Protein AF-A0AAI9MGI1-F1 (afdb_monomer)

Sequence (83 aa):
EQREYYEGVISDGSKRIAELEAREVQLPTRYDLRYGYPINADERHVMIPKENGSWLYLIDLEHALRVAGIRIKGEEHGNKTRG

Structure (mmCIF, N/CA/C/O backbone):
data_AF-A0AAI9MGI1-F1
#
_entry.id   AF-A0AAI9MGI1-F1
#
loop_
_atom_site.group_PDB
_atom_site.id
_atom_site.type_symbol
_atom_site.label_atom_id
_atom_site.label_alt_id
_atom_site.label_comp_id
_atom_site.label_asym_id
_atom_site.label_entity_id
_atom_site.label_seq_id
_atom_site.pdbx_PDB_ins_code
_atom_site.Cartn_x
_atom_site.Cartn_y
_atom_site.Cartn_z
_atom_site.occupancy
_atom_site.B_iso_or_equiv
_atom_site.auth_seq_id
_atom_site.auth_comp_id
_atom_site.auth_asym_id
_atom_site.auth_atom_id
_atom_site.pdbx_PDB_model_num
ATOM 1 N N . GLU A 1 1 ? -26.180 6.752 29.701 1.00 78.38 1 GLU A N 1
ATOM 2 C CA . GLU A 1 1 ? -26.037 5.411 29.091 1.00 78.38 1 GLU A CA 1
ATOM 3 C C . GLU A 1 1 ? -26.149 5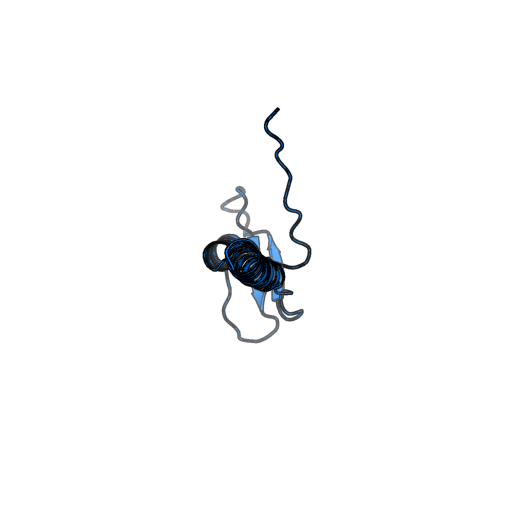.367 27.569 1.00 78.38 1 GLU A C 1
ATOM 5 O O . GLU A 1 1 ? -25.127 5.217 26.917 1.00 78.38 1 GLU A O 1
ATOM 10 N N . GLN A 1 2 ? -27.330 5.520 26.957 1.00 84.50 2 GLN A N 1
ATOM 11 C CA . GLN A 1 2 ? -27.477 5.267 25.510 1.00 84.50 2 GLN A CA 1
ATOM 12 C C . GLN A 1 2 ? -26.687 6.252 24.628 1.00 84.50 2 GLN A C 1
ATOM 14 O O . GLN A 1 2 ? -26.100 5.863 23.623 1.00 84.50 2 GLN A O 1
ATOM 19 N N . ARG A 1 3 ? -26.613 7.522 25.043 1.00 88.31 3 ARG A N 1
ATOM 20 C CA . ARG A 1 3 ? -25.794 8.548 24.383 1.00 88.31 3 ARG A CA 1
ATOM 21 C C . ARG A 1 3 ? -24.299 8.227 24.446 1.00 88.31 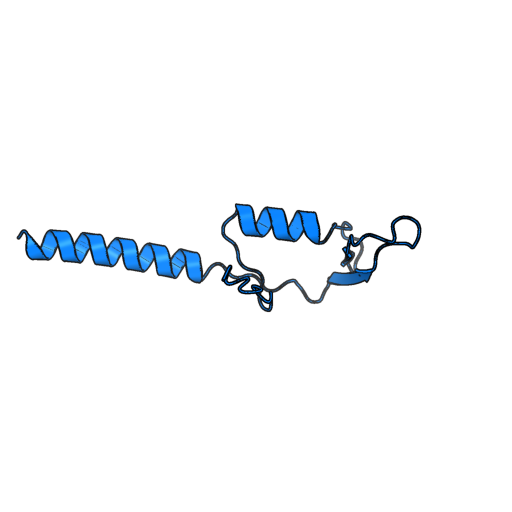3 ARG A C 1
ATOM 23 O O . ARG A 1 3 ? -23.617 8.325 23.437 1.00 88.31 3 ARG A O 1
ATOM 30 N N . GLU A 1 4 ? -23.815 7.816 25.613 1.00 87.12 4 GLU A N 1
ATOM 31 C CA . GLU A 1 4 ? -22.398 7.510 25.835 1.00 87.12 4 GLU A CA 1
ATOM 32 C C . GLU A 1 4 ? -21.951 6.291 25.021 1.00 87.12 4 GLU A C 1
ATOM 34 O O . GLU A 1 4 ? -20.848 6.286 24.483 1.00 87.12 4 GLU A O 1
ATOM 39 N N . TYR A 1 5 ? -22.831 5.296 24.851 1.00 90.94 5 TYR A N 1
ATOM 40 C CA . TYR A 1 5 ? -22.586 4.154 23.968 1.00 90.94 5 TYR A CA 1
ATOM 41 C C . TYR A 1 5 ? -22.375 4.586 22.510 1.00 90.94 5 TYR A C 1
ATOM 43 O O . TYR A 1 5 ? -21.386 4.201 21.887 1.00 90.94 5 TYR A O 1
ATOM 51 N N . TYR A 1 6 ? -23.268 5.421 21.970 1.00 90.75 6 TYR A N 1
ATOM 52 C CA . TYR A 1 6 ? -23.123 5.910 20.599 1.00 90.75 6 TYR A CA 1
ATOM 53 C C . TYR A 1 6 ? -21.906 6.825 20.433 1.00 90.75 6 TYR A C 1
ATOM 55 O O . TYR A 1 6 ? -21.198 6.694 19.437 1.00 90.75 6 TYR A O 1
ATOM 63 N N . GLU A 1 7 ? -21.611 7.699 21.401 1.00 92.50 7 GLU A N 1
ATOM 64 C CA . GLU A 1 7 ? -20.394 8.524 21.358 1.00 92.50 7 GLU A CA 1
ATOM 65 C C . GLU A 1 7 ? -19.122 7.665 21.384 1.00 92.50 7 GLU A C 1
ATOM 67 O O . GLU A 1 7 ? -18.199 7.927 20.613 1.00 92.50 7 GLU A O 1
ATOM 72 N N . GLY A 1 8 ? -19.093 6.591 22.180 1.00 89.69 8 GLY A N 1
ATOM 73 C CA . GLY A 1 8 ? -17.984 5.635 22.192 1.00 89.69 8 GLY A CA 1
ATOM 74 C C . GLY A 1 8 ? -17.775 4.941 20.842 1.00 89.69 8 GLY A C 1
ATOM 75 O O . GLY A 1 8 ? -16.653 4.896 20.340 1.00 89.69 8 GLY A O 1
ATOM 76 N N . VAL A 1 9 ? -18.855 4.460 20.215 1.00 93.19 9 VAL A N 1
ATOM 77 C CA . VAL A 1 9 ? -18.803 3.799 18.897 1.00 93.19 9 VAL A CA 1
ATOM 78 C C . VAL A 1 9 ? -18.362 4.765 17.792 1.00 93.19 9 VAL A C 1
ATOM 80 O O . VAL A 1 9 ? -17.537 4.411 16.950 1.00 93.19 9 VAL A O 1
ATOM 83 N N . ILE A 1 10 ? -18.876 5.998 17.796 1.00 92.12 10 ILE A N 1
ATOM 84 C CA . ILE A 1 10 ? -18.508 7.024 16.809 1.00 92.12 10 ILE A CA 1
ATOM 85 C C . ILE A 1 10 ? -17.044 7.440 16.986 1.00 92.12 10 ILE A C 1
ATOM 87 O O . ILE A 1 10 ? -16.334 7.628 15.996 1.00 92.12 10 ILE A O 1
ATOM 91 N N . SER A 1 11 ? -16.576 7.560 18.230 1.00 91.56 11 SER A N 1
ATOM 92 C CA . SER A 1 11 ? -15.188 7.909 18.533 1.00 91.56 11 SER A CA 1
ATOM 93 C C . SER A 1 11 ? -14.211 6.838 18.040 1.00 91.56 11 SER A C 1
ATOM 95 O O . SER A 1 11 ? -13.240 7.172 17.358 1.00 91.56 11 SER A O 1
ATOM 97 N N . ASP A 1 12 ? -14.496 5.559 18.297 1.00 92.50 12 ASP A N 1
ATOM 98 C CA . ASP A 1 12 ? -13.664 4.443 17.831 1.00 92.50 12 ASP A CA 1
ATOM 99 C C . ASP A 1 12 ? -13.627 4.357 16.295 1.00 92.50 12 ASP A C 1
ATOM 101 O O . ASP A 1 12 ? -12.553 4.271 15.693 1.00 92.50 12 ASP A O 1
ATOM 105 N N . GLY A 1 13 ? -14.786 4.506 15.644 1.00 89.56 13 GLY A N 1
ATOM 106 C CA . GLY A 1 13 ? -14.875 4.555 14.184 1.00 89.56 13 GLY A CA 1
ATOM 107 C C . GLY A 1 13 ? -14.094 5.727 13.581 1.00 89.56 13 GLY A C 1
ATOM 108 O O . GLY A 1 13 ? -13.353 5.548 12.615 1.00 89.56 13 GLY A O 1
ATOM 109 N N . SER A 1 14 ? -14.190 6.913 14.186 1.00 88.94 14 SER A N 1
ATOM 110 C CA . SER A 1 14 ? -13.452 8.106 13.743 1.00 88.94 14 SER A CA 1
ATOM 111 C C . SER A 1 14 ? -11.940 7.923 13.883 1.00 88.94 14 SER A C 1
ATOM 113 O O . SER A 1 14 ? -11.185 8.293 12.985 1.00 88.94 14 SER A O 1
ATOM 115 N N . LYS A 1 15 ? -11.488 7.291 14.972 1.00 90.81 15 LYS A N 1
ATOM 116 C CA . LYS A 1 15 ? -10.078 6.945 15.178 1.00 90.81 15 LYS A CA 1
ATOM 117 C C . LYS A 1 15 ? -9.581 5.971 14.107 1.00 90.81 15 LYS A C 1
ATOM 119 O O . LYS A 1 15 ? -8.539 6.217 13.505 1.00 90.81 15 LYS A O 1
ATOM 124 N N . ARG A 1 16 ? -10.352 4.919 13.813 1.00 87.62 16 ARG A N 1
ATOM 125 C CA . ARG A 1 16 ? -10.024 3.929 12.776 1.00 87.62 16 ARG A CA 1
ATOM 126 C C . ARG A 1 16 ? -9.905 4.565 11.389 1.00 87.62 16 ARG A C 1
ATOM 128 O O . ARG A 1 16 ? -9.009 4.199 10.632 1.00 87.62 16 ARG A O 1
ATOM 135 N N . ILE A 1 17 ? -10.793 5.505 11.056 1.00 86.12 17 ILE A N 1
ATOM 136 C CA . ILE A 1 17 ? -10.741 6.260 9.795 1.00 86.12 17 ILE A CA 1
ATOM 137 C C . ILE A 1 17 ? -9.465 7.100 9.743 1.00 86.12 17 ILE A C 1
ATOM 139 O O . ILE A 1 17 ? -8.720 6.981 8.776 1.00 86.12 17 ILE A O 1
ATOM 143 N N . ALA A 1 18 ? -9.153 7.851 10.802 1.00 83.38 18 ALA A N 1
ATOM 144 C CA . ALA A 1 18 ? -7.932 8.652 10.864 1.00 83.38 18 ALA A CA 1
ATOM 145 C C . ALA A 1 18 ? -6.658 7.795 10.727 1.00 83.38 18 ALA A C 1
ATOM 147 O O . ALA A 1 18 ? -5.723 8.180 10.028 1.00 83.38 18 ALA A O 1
ATOM 148 N N . GLU A 1 19 ? -6.621 6.606 11.339 1.00 85.19 19 GLU A N 1
ATOM 149 C CA . GLU A 1 19 ? -5.509 5.657 11.186 1.00 85.19 19 GLU A CA 1
ATOM 150 C C . GLU A 1 19 ? -5.369 5.137 9.747 1.00 85.19 19 GLU A C 1
ATOM 152 O O . GLU A 1 19 ? -4.251 4.948 9.271 1.00 85.19 19 GLU A O 1
ATOM 157 N N . LEU A 1 20 ? -6.482 4.904 9.046 1.00 83.50 20 LEU A N 1
ATOM 158 C CA . LEU A 1 20 ? -6.473 4.484 7.644 1.00 83.50 20 LEU A CA 1
ATOM 159 C C . LEU A 1 20 ? -6.083 5.631 6.704 1.00 83.50 20 LEU A C 1
ATOM 161 O O . LEU A 1 20 ? -5.301 5.416 5.783 1.00 83.50 20 LEU A O 1
ATOM 165 N N . GLU A 1 21 ? -6.566 6.847 6.948 1.00 77.88 21 GLU A N 1
ATOM 166 C CA . GLU A 1 21 ? -6.203 8.036 6.167 1.00 77.88 21 GLU A CA 1
ATOM 167 C C . GLU A 1 21 ? -4.730 8.424 6.351 1.00 77.88 21 GLU A C 1
ATOM 169 O O . GLU A 1 21 ? -4.098 8.904 5.410 1.00 77.88 21 GLU A O 1
ATOM 174 N N . ALA A 1 22 ? -4.153 8.149 7.525 1.00 82.00 22 ALA A N 1
ATOM 175 C CA . ALA A 1 22 ? -2.742 8.386 7.817 1.00 82.00 22 ALA A CA 1
ATOM 176 C C . ALA A 1 22 ? -1.784 7.369 7.166 1.00 82.00 22 ALA A C 1
ATOM 178 O O . ALA A 1 22 ? -0.568 7.576 7.199 1.00 82.00 22 ALA A O 1
ATOM 179 N N . ARG A 1 23 ? -2.284 6.271 6.574 1.00 85.44 23 ARG A N 1
ATOM 180 C CA . ARG A 1 23 ? -1.460 5.276 5.863 1.00 85.44 23 ARG A CA 1
ATOM 181 C C . ARG A 1 23 ? -1.044 5.795 4.489 1.00 85.44 23 ARG A C 1
ATOM 183 O O . ARG A 1 23 ? -1.514 5.332 3.453 1.00 85.44 23 ARG A O 1
ATOM 190 N N . GLU A 1 24 ? -0.127 6.750 4.495 1.00 87.88 24 GLU A N 1
ATOM 191 C CA . GLU A 1 24 ? 0.526 7.298 3.311 1.00 87.88 24 GLU A CA 1
ATOM 192 C C . GLU A 1 24 ? 2.009 6.895 3.279 1.00 87.88 24 GLU A C 1
ATOM 194 O O . GLU A 1 24 ? 2.692 6.910 4.305 1.00 87.88 24 GLU A O 1
ATOM 199 N N . VAL A 1 25 ? 2.528 6.548 2.099 1.00 86.44 25 VAL A N 1
ATOM 200 C CA . VAL A 1 25 ? 3.951 6.274 1.874 1.00 86.44 25 VAL A CA 1
ATOM 201 C C . VAL A 1 25 ? 4.529 7.262 0.881 1.00 86.44 25 VAL A C 1
ATOM 203 O O . VAL A 1 25 ? 3.946 7.551 -0.160 1.00 86.44 25 VAL A O 1
ATOM 206 N N . GLN A 1 26 ? 5.731 7.745 1.168 1.00 85.44 26 GLN A N 1
ATOM 207 C CA . GLN A 1 26 ? 6.557 8.398 0.166 1.00 85.44 26 GLN A CA 1
ATOM 208 C C . GLN A 1 26 ? 7.460 7.346 -0.472 1.00 85.44 26 GLN A C 1
ATOM 210 O O . GLN A 1 26 ? 8.144 6.604 0.237 1.00 85.44 26 GLN A O 1
ATOM 215 N N . LEU A 1 27 ? 7.480 7.283 -1.804 1.00 80.75 27 LEU A N 1
ATOM 216 C CA . LEU A 1 27 ? 8.418 6.405 -2.496 1.00 80.75 27 LEU A CA 1
ATOM 217 C C . LEU A 1 27 ? 9.862 6.831 -2.168 1.00 80.75 27 LEU A C 1
ATOM 219 O O . LEU A 1 27 ? 10.157 8.031 -2.171 1.00 80.75 27 LEU A O 1
ATOM 223 N N . PRO A 1 28 ? 10.775 5.886 -1.871 1.00 80.69 28 PRO A N 1
ATOM 224 C CA . PRO A 1 28 ? 12.157 6.227 -1.566 1.00 80.69 28 PRO A CA 1
ATOM 225 C C . PRO A 1 28 ? 12.832 6.944 -2.738 1.00 80.69 28 PRO A C 1
ATOM 227 O O . PRO A 1 28 ? 12.702 6.518 -3.883 1.00 80.69 28 PRO A O 1
ATOM 230 N N . THR A 1 29 ? 13.678 7.936 -2.444 1.00 76.00 29 THR A N 1
ATOM 231 C CA . THR A 1 29 ? 14.496 8.660 -3.441 1.00 76.00 29 THR A CA 1
ATOM 232 C C . THR A 1 29 ? 15.411 7.741 -4.266 1.00 76.00 29 THR A C 1
ATOM 234 O O . THR A 1 29 ? 15.927 8.137 -5.305 1.00 76.00 29 THR A O 1
ATOM 237 N N . ARG A 1 30 ? 15.630 6.496 -3.816 1.00 74.62 30 ARG A N 1
ATOM 238 C CA . ARG A 1 30 ? 16.442 5.490 -4.518 1.00 74.62 30 ARG A CA 1
ATOM 239 C C . ARG A 1 30 ? 15.756 4.876 -5.740 1.00 74.62 30 ARG A C 1
ATOM 241 O O . ARG A 1 30 ? 16.406 4.090 -6.422 1.00 74.62 30 ARG A O 1
ATOM 248 N N . TYR A 1 31 ? 14.496 5.208 -6.013 1.00 77.06 31 TYR A N 1
ATOM 249 C CA . TYR A 1 31 ? 13.803 4.796 -7.229 1.00 77.06 31 TYR A CA 1
ATOM 250 C C . TYR A 1 31 ? 13.612 5.982 -8.172 1.00 77.06 31 TYR A C 1
ATOM 252 O O . TYR A 1 31 ? 13.195 7.059 -7.756 1.00 77.06 31 TYR A O 1
ATOM 260 N N . ASP A 1 32 ? 13.914 5.761 -9.446 1.00 80.12 32 ASP A N 1
ATOM 261 C CA . ASP A 1 32 ? 13.728 6.722 -10.531 1.00 80.12 32 ASP A CA 1
ATOM 262 C C . ASP A 1 32 ? 12.600 6.246 -11.454 1.00 80.12 32 ASP A C 1
ATOM 264 O O . ASP A 1 32 ? 12.509 5.048 -11.750 1.00 80.12 32 ASP A O 1
ATOM 268 N N . LEU A 1 33 ? 11.735 7.165 -11.888 1.00 76.75 33 LEU A N 1
ATOM 269 C CA . LEU A 1 33 ? 10.637 6.865 -12.802 1.00 76.75 33 LEU A CA 1
ATOM 270 C C . LEU A 1 33 ? 11.134 6.948 -14.246 1.00 76.75 33 LEU A C 1
ATOM 272 O O . LEU A 1 33 ? 11.511 8.023 -14.712 1.00 76.75 33 LEU A O 1
ATOM 276 N N . ARG A 1 34 ? 11.069 5.836 -14.984 1.00 76.69 34 ARG A N 1
ATOM 277 C CA . ARG A 1 34 ? 11.412 5.814 -16.410 1.00 76.69 34 ARG A CA 1
ATOM 278 C C . ARG A 1 34 ? 10.225 5.365 -17.251 1.00 76.69 34 ARG A C 1
ATOM 280 O O . ARG A 1 34 ? 9.527 4.408 -16.914 1.00 76.69 34 ARG A O 1
ATOM 287 N N . TYR A 1 35 ? 10.022 6.052 -18.371 1.00 66.88 35 TYR A N 1
ATOM 288 C CA . TYR A 1 35 ? 9.055 5.634 -19.379 1.00 66.88 35 TYR A CA 1
ATOM 289 C C . TYR A 1 35 ? 9.506 4.306 -20.006 1.00 66.88 35 TYR A C 1
ATOM 291 O O . TYR A 1 35 ? 10.700 4.115 -20.274 1.00 66.88 35 TYR A O 1
ATOM 299 N N . GLY A 1 36 ? 8.567 3.374 -20.180 1.00 67.56 36 GLY A N 1
ATOM 300 C CA . GLY A 1 36 ? 8.823 2.047 -20.738 1.00 67.56 36 GLY A CA 1
ATOM 301 C C . GLY A 1 36 ? 9.452 2.089 -22.140 1.00 67.56 36 GLY A C 1
ATOM 302 O O . GLY A 1 36 ? 9.366 3.082 -22.858 1.00 67.56 36 GLY A O 1
ATOM 303 N N . TYR A 1 37 ? 10.136 1.003 -22.516 1.00 54.66 37 TYR A N 1
ATOM 304 C CA . TYR A 1 37 ? 10.835 0.858 -23.802 1.00 54.66 37 TYR A CA 1
ATOM 305 C C . TYR A 1 37 ? 9.847 0.922 -24.996 1.00 54.66 37 TYR A C 1
ATOM 307 O O . TYR A 1 37 ? 8.745 0.384 -24.887 1.00 54.66 37 TYR A O 1
ATOM 315 N N . PRO A 1 38 ? 10.234 1.500 -26.153 1.00 55.53 38 PRO A N 1
ATOM 316 C CA . PRO A 1 38 ? 9.334 1.939 -27.237 1.00 55.53 38 PRO A CA 1
ATOM 317 C C . PRO A 1 38 ? 8.541 0.862 -27.999 1.00 55.53 38 PRO A C 1
ATOM 319 O O . PRO A 1 38 ? 7.870 1.193 -28.971 1.00 55.53 38 PRO A O 1
ATOM 322 N N . ILE A 1 39 ? 8.598 -0.414 -27.608 1.00 55.28 39 ILE A N 1
ATOM 323 C CA . ILE A 1 39 ? 7.865 -1.484 -28.311 1.00 55.28 39 ILE A CA 1
ATOM 324 C C . ILE A 1 39 ? 6.396 -1.543 -27.851 1.00 55.28 39 ILE A C 1
ATOM 326 O O . ILE A 1 39 ? 5.537 -1.980 -28.608 1.00 55.28 39 ILE A O 1
ATOM 330 N N . ASN A 1 40 ? 6.095 -1.010 -26.661 1.00 53.84 40 ASN A N 1
ATOM 331 C CA . ASN A 1 40 ? 4.733 -0.822 -26.166 1.00 53.84 40 ASN A CA 1
ATOM 332 C C . ASN A 1 40 ? 4.556 0.669 -25.861 1.00 53.84 40 ASN A C 1
ATOM 334 O O . ASN A 1 40 ? 4.807 1.113 -24.743 1.00 53.84 40 ASN A O 1
ATOM 338 N N . ALA A 1 41 ? 4.195 1.450 -26.880 1.00 52.72 41 ALA A N 1
ATOM 339 C CA . ALA A 1 41 ? 3.925 2.884 -26.748 1.00 52.72 41 ALA A CA 1
ATOM 340 C C . ALA A 1 41 ? 2.776 3.187 -25.760 1.00 52.72 41 ALA A C 1
ATOM 342 O O . ALA A 1 41 ? 2.651 4.317 -25.297 1.00 52.72 41 ALA A O 1
ATOM 343 N N . ASP A 1 42 ? 2.001 2.167 -25.381 1.00 57.75 42 ASP A N 1
ATOM 344 C CA . ASP A 1 42 ? 0.944 2.242 -24.381 1.00 57.75 42 ASP A CA 1
ATOM 345 C C . ASP A 1 42 ? 1.474 1.969 -22.946 1.00 57.75 42 ASP A C 1
ATOM 347 O O . ASP A 1 42 ? 1.417 0.866 -22.396 1.00 57.75 42 ASP A O 1
ATOM 351 N N . GLU A 1 43 ? 2.010 3.033 -22.340 1.00 59.03 43 GLU A N 1
ATOM 352 C CA . GLU A 1 43 ? 1.682 3.481 -20.969 1.00 59.03 43 GLU A CA 1
ATOM 353 C C . GLU A 1 43 ? 2.204 2.727 -19.724 1.00 59.03 43 GLU A C 1
ATOM 355 O O . GLU A 1 43 ? 1.826 3.081 -18.604 1.00 59.03 43 GLU A O 1
ATOM 360 N N . ARG A 1 44 ? 3.110 1.743 -19.817 1.00 68.38 44 ARG A N 1
ATOM 361 C CA . ARG A 1 44 ? 3.682 1.134 -18.590 1.00 68.38 44 ARG A CA 1
ATOM 362 C C . ARG A 1 44 ? 4.953 1.840 -18.113 1.00 68.38 44 ARG A C 1
ATOM 364 O O . ARG A 1 44 ? 6.031 1.654 -18.676 1.00 68.38 44 ARG A O 1
ATOM 371 N N . HIS A 1 45 ? 4.840 2.603 -17.026 1.00 75.75 45 HIS A N 1
ATOM 372 C CA . HIS A 1 45 ? 5.993 3.152 -16.310 1.00 75.75 45 HIS A CA 1
ATOM 373 C C . HIS A 1 45 ? 6.722 2.080 -15.483 1.00 75.75 45 HIS A C 1
ATOM 375 O O . HIS A 1 45 ? 6.093 1.200 -14.886 1.00 75.75 45 HIS A O 1
ATOM 381 N N . VAL A 1 46 ? 8.050 2.185 -15.404 1.00 79.06 46 VAL A N 1
ATOM 382 C CA . VAL A 1 46 ? 8.897 1.322 -14.564 1.00 79.06 46 VAL A CA 1
ATOM 383 C C . VAL A 1 46 ? 9.649 2.145 -13.522 1.00 79.06 46 VAL A C 1
ATOM 385 O O . VAL A 1 46 ? 10.067 3.274 -13.783 1.00 79.06 46 VAL A O 1
ATOM 388 N N . MET A 1 47 ? 9.841 1.556 -12.345 1.00 83.81 47 MET A N 1
ATOM 389 C CA . MET A 1 47 ? 10.680 2.086 -11.277 1.00 83.81 47 MET A CA 1
ATOM 390 C C . MET A 1 47 ? 12.037 1.391 -11.292 1.00 83.81 47 MET A C 1
ATOM 392 O O . MET A 1 47 ? 12.126 0.166 -11.159 1.00 83.81 47 MET A O 1
ATOM 396 N N . ILE A 1 48 ? 13.093 2.190 -11.436 1.00 83.69 48 ILE A N 1
ATOM 397 C CA . ILE A 1 48 ? 14.471 1.708 -11.526 1.00 83.69 48 ILE A CA 1
ATOM 398 C C . ILE A 1 48 ? 15.203 2.038 -10.223 1.00 83.69 48 ILE A C 1
ATOM 400 O O . ILE A 1 48 ? 15.322 3.219 -9.881 1.00 83.69 48 ILE A O 1
ATOM 404 N N . PRO A 1 49 ? 15.713 1.034 -9.491 1.00 84.81 49 PRO A N 1
ATOM 4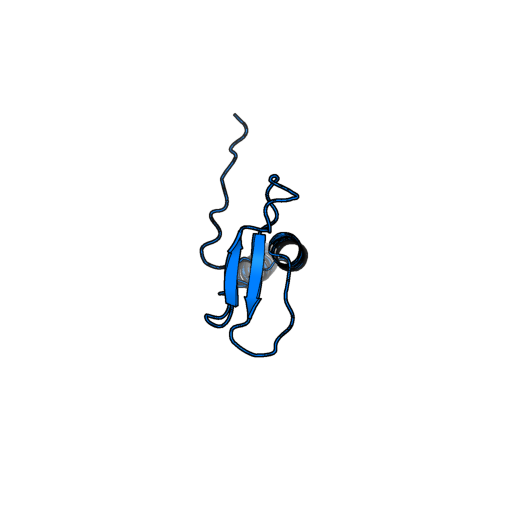05 C CA . PRO A 1 49 ? 16.521 1.276 -8.307 1.00 84.81 49 PRO A CA 1
ATOM 406 C C . PRO A 1 49 ? 17.912 1.807 -8.693 1.00 84.81 49 PRO A C 1
ATOM 408 O O . PRO A 1 49 ? 18.517 1.357 -9.665 1.00 84.81 49 PRO A O 1
ATOM 411 N N . LYS A 1 50 ? 18.443 2.760 -7.917 1.00 83.56 50 LYS A N 1
ATOM 412 C CA . LYS A 1 50 ? 19.817 3.286 -8.079 1.00 83.56 50 LYS A CA 1
ATOM 413 C C . LYS A 1 50 ? 20.903 2.306 -7.606 1.0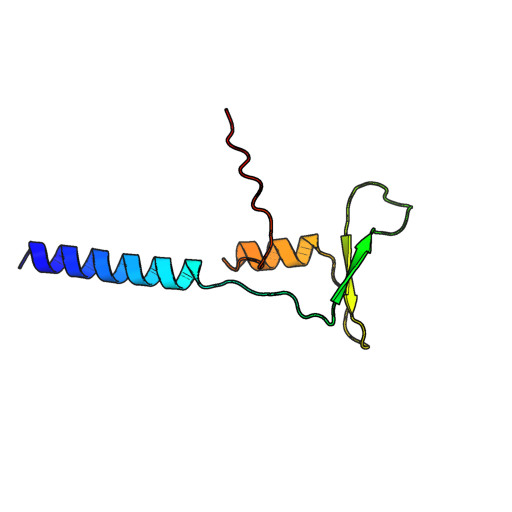0 83.56 50 LYS A C 1
ATOM 415 O O . LYS A 1 50 ? 22.062 2.459 -7.968 1.00 83.56 50 LYS A O 1
ATOM 420 N N . GLU A 1 51 ? 20.530 1.327 -6.789 1.00 80.81 51 GLU A N 1
ATOM 421 C CA . GLU A 1 51 ? 21.388 0.237 -6.304 1.00 80.81 51 GLU A CA 1
ATOM 422 C C . GLU A 1 51 ? 20.924 -1.087 -6.939 1.00 80.81 51 GLU A C 1
ATOM 424 O O . GLU A 1 51 ? 19.908 -1.099 -7.630 1.00 80.81 51 GLU A O 1
ATOM 429 N N . ASN A 1 52 ? 21.618 -2.206 -6.690 1.00 78.44 52 ASN A N 1
ATOM 430 C CA . ASN A 1 52 ? 21.310 -3.547 -7.236 1.00 78.44 52 ASN A CA 1
ATOM 431 C C . ASN A 1 52 ? 19.972 -4.160 -6.736 1.00 78.44 52 ASN A C 1
ATOM 433 O O . ASN A 1 52 ? 19.878 -5.360 -6.484 1.00 78.44 52 ASN A O 1
ATOM 437 N N . GLY A 1 53 ? 18.941 -3.344 -6.538 1.00 81.38 53 GLY A N 1
ATOM 438 C CA . GLY A 1 53 ? 17.590 -3.759 -6.203 1.00 81.38 53 GLY A CA 1
ATOM 439 C C . GLY A 1 53 ? 16.824 -4.310 -7.405 1.00 81.38 53 GLY A C 1
ATOM 440 O O . GLY A 1 53 ? 17.279 -4.293 -8.549 1.00 81.38 53 GLY A O 1
ATOM 441 N N . SER A 1 54 ? 15.612 -4.784 -7.131 1.00 85.69 54 SER A N 1
ATOM 442 C CA . SER A 1 54 ? 14.704 -5.295 -8.159 1.00 85.69 54 SER A CA 1
ATOM 443 C C . SER A 1 54 ? 13.990 -4.164 -8.896 1.00 85.69 54 SER A C 1
ATOM 445 O O . SER A 1 54 ? 13.622 -3.151 -8.302 1.00 85.69 54 SER A O 1
ATOM 447 N N . TRP A 1 55 ? 13.780 -4.356 -10.195 1.00 84.62 55 TRP A N 1
ATOM 448 C CA . TRP A 1 55 ? 12.965 -3.462 -11.013 1.00 84.62 55 TRP A CA 1
ATOM 449 C C . TRP A 1 55 ? 11.493 -3.782 -10.785 1.00 84.62 55 TRP A C 1
ATOM 451 O O . TRP A 1 55 ? 11.128 -4.953 -10.676 1.00 84.62 55 TRP A O 1
ATOM 461 N N . LEU A 1 56 ? 10.653 -2.751 -10.729 1.00 85.12 56 LEU A N 1
ATOM 462 C CA . LEU A 1 56 ? 9.221 -2.898 -10.472 1.00 85.12 56 LEU A CA 1
ATOM 463 C C . LEU A 1 56 ? 8.422 -2.103 -11.506 1.00 85.12 56 LEU A C 1
ATOM 465 O O . LEU A 1 5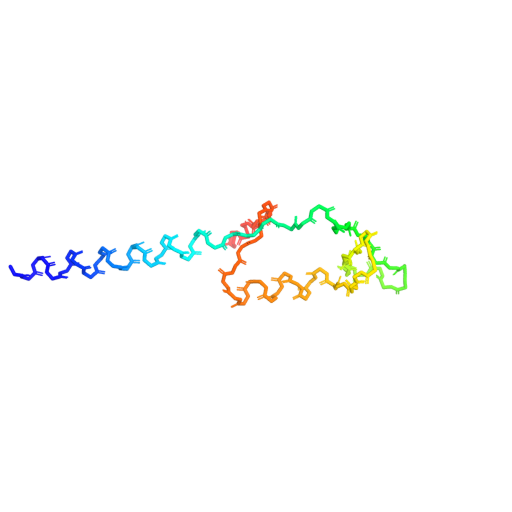6 ? 8.822 -1.005 -11.893 1.00 85.12 56 LEU A O 1
ATOM 469 N N . TYR A 1 57 ? 7.283 -2.634 -11.944 1.00 84.31 57 TYR A N 1
ATOM 470 C CA . TYR A 1 57 ? 6.320 -1.851 -12.715 1.00 84.31 57 TYR A CA 1
ATOM 471 C C . TYR A 1 57 ? 5.584 -0.902 -11.773 1.00 84.31 57 TYR A C 1
ATOM 473 O O . TYR A 1 57 ? 5.110 -1.327 -10.718 1.00 84.31 57 TYR A O 1
ATOM 481 N N . LEU A 1 58 ? 5.466 0.370 -12.160 1.00 82.12 58 LEU A N 1
ATOM 482 C CA . LEU A 1 58 ? 4.771 1.363 -11.340 1.00 82.12 58 LEU A CA 1
ATOM 483 C C . LEU A 1 58 ? 3.315 0.938 -11.103 1.00 82.12 58 LEU A C 1
ATOM 485 O O . LEU A 1 58 ? 2.859 0.949 -9.969 1.00 82.12 58 LEU A O 1
ATOM 489 N N . ILE A 1 59 ? 2.639 0.459 -12.151 1.00 83.19 59 ILE A N 1
ATOM 490 C CA . ILE A 1 59 ? 1.234 0.032 -12.099 1.00 83.19 59 ILE A CA 1
ATOM 491 C C . ILE A 1 59 ? 1.014 -1.069 -11.056 1.00 83.19 59 ILE A C 1
ATOM 493 O O . ILE A 1 59 ? 0.055 -1.008 -10.289 1.00 83.19 59 ILE A O 1
ATOM 497 N N . ASP A 1 60 ? 1.900 -2.067 -11.010 1.00 86.00 60 ASP A N 1
ATOM 498 C CA . ASP A 1 60 ? 1.772 -3.179 -10.065 1.00 86.00 60 ASP A CA 1
ATOM 499 C C . ASP A 1 60 ? 2.018 -2.704 -8.624 1.00 86.00 60 ASP A C 1
ATOM 501 O O . ASP A 1 60 ? 1.313 -3.123 -7.704 1.00 86.00 60 ASP A O 1
ATOM 505 N N . LEU A 1 61 ? 2.973 -1.786 -8.426 1.00 85.56 61 LEU A N 1
ATOM 506 C CA . LEU A 1 61 ? 3.240 -1.175 -7.124 1.00 85.56 61 LEU A CA 1
ATOM 507 C C . LEU A 1 61 ? 2.058 -0.320 -6.645 1.00 85.56 61 LEU A C 1
ATOM 509 O O . LEU A 1 61 ? 1.598 -0.491 -5.516 1.00 85.56 61 LEU A O 1
ATOM 513 N N . GLU A 1 62 ? 1.558 0.577 -7.495 1.00 85.94 62 GLU A N 1
ATOM 514 C CA . GLU A 1 62 ? 0.400 1.429 -7.208 1.00 85.94 62 GLU A CA 1
ATOM 515 C C . GLU A 1 62 ? -0.832 0.584 -6.885 1.00 85.94 62 GLU A C 1
ATOM 517 O O . GLU A 1 62 ? -1.539 0.846 -5.911 1.00 85.94 62 GLU A O 1
ATOM 522 N N . HIS A 1 63 ? -1.070 -0.473 -7.666 1.00 87.94 63 HIS A N 1
ATOM 523 C CA . HIS A 1 63 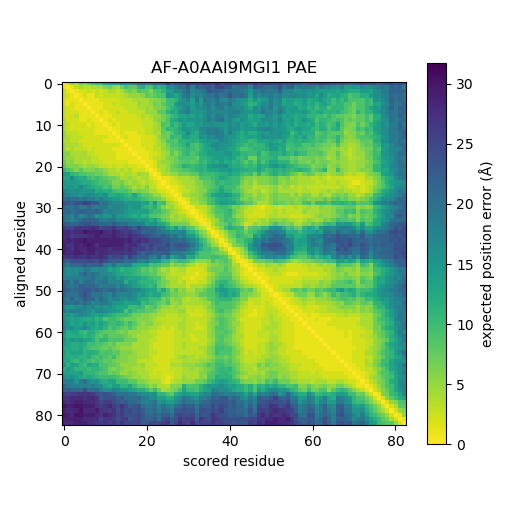? -2.174 -1.391 -7.429 1.00 87.94 63 HIS A CA 1
ATOM 524 C C . HIS A 1 63 ? -2.048 -2.087 -6.071 1.00 87.94 63 HIS A C 1
ATOM 526 O O . HIS A 1 63 ? -3.003 -2.082 -5.294 1.00 87.94 63 HIS A O 1
ATOM 532 N N . ALA A 1 64 ? -0.876 -2.645 -5.755 1.00 90.12 64 ALA A N 1
ATOM 533 C CA . ALA A 1 64 ? -0.645 -3.330 -4.488 1.00 90.12 64 ALA A CA 1
ATOM 534 C C . ALA A 1 64 ? -0.824 -2.395 -3.280 1.00 90.12 64 ALA A C 1
ATOM 536 O O . ALA A 1 64 ? -1.459 -2.777 -2.295 1.00 90.12 64 ALA A O 1
ATOM 537 N N . LEU A 1 65 ? -0.320 -1.158 -3.366 1.00 88.62 65 LEU A N 1
ATOM 538 C CA . LEU A 1 65 ? -0.476 -0.154 -2.311 1.00 88.62 65 LEU A CA 1
ATOM 539 C C . LEU A 1 65 ? -1.945 0.244 -2.134 1.00 88.62 65 LEU A C 1
ATOM 541 O O . LEU A 1 65 ? -2.454 0.218 -1.013 1.00 88.62 65 LEU A O 1
ATOM 545 N N . ARG A 1 66 ? -2.667 0.493 -3.231 1.00 86.38 66 ARG A N 1
ATOM 546 C CA . ARG A 1 66 ? -4.094 0.836 -3.184 1.00 86.38 66 ARG A CA 1
ATOM 547 C C . ARG A 1 66 ? -4.945 -0.298 -2.611 1.00 86.38 66 ARG A C 1
ATOM 549 O O . ARG A 1 66 ? -5.810 -0.039 -1.778 1.00 86.38 66 ARG A O 1
ATOM 556 N N . VAL A 1 67 ? -4.679 -1.549 -2.997 1.00 88.94 67 VAL A N 1
ATOM 557 C CA . VAL A 1 67 ? -5.349 -2.739 -2.434 1.00 88.94 67 VAL A CA 1
ATOM 558 C C . VAL A 1 67 ? -5.063 -2.886 -0.937 1.00 88.94 67 VAL A C 1
ATOM 560 O O . VAL A 1 67 ? -5.947 -3.280 -0.180 1.00 88.94 67 VAL A O 1
ATOM 563 N N . ALA A 1 68 ? -3.865 -2.512 -0.485 1.00 86.62 68 ALA A N 1
ATOM 564 C CA . ALA A 1 68 ? -3.509 -2.494 0.933 1.00 86.62 68 ALA A CA 1
ATOM 565 C C . ALA A 1 68 ? -4.113 -1.307 1.716 1.00 86.62 68 ALA A C 1
ATOM 567 O O . ALA A 1 68 ? -3.921 -1.216 2.933 1.00 86.62 68 ALA A O 1
ATOM 568 N N . GLY A 1 69 ? -4.834 -0.398 1.046 1.00 86.75 69 GLY A N 1
ATOM 569 C CA . GLY A 1 69 ? -5.351 0.833 1.644 1.00 86.75 69 GLY A CA 1
ATOM 570 C C . GLY A 1 69 ? -4.245 1.827 1.998 1.00 86.75 69 GLY A C 1
ATOM 571 O O . GLY A 1 69 ? -4.377 2.565 2.970 1.00 86.75 69 GLY A O 1
ATOM 572 N N . ILE A 1 70 ? -3.138 1.799 1.254 1.00 89.06 70 ILE A N 1
ATOM 573 C CA . ILE A 1 70 ? -1.978 2.666 1.437 1.00 89.06 70 ILE A CA 1
ATOM 574 C C . ILE A 1 70 ? -1.947 3.683 0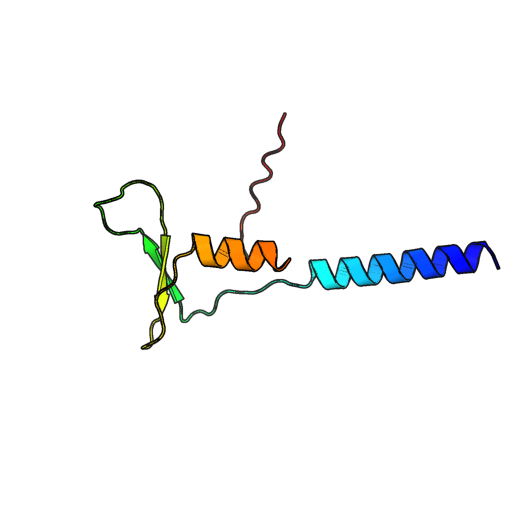.297 1.00 89.06 70 ILE A C 1
ATOM 576 O O . ILE A 1 70 ? -1.964 3.322 -0.878 1.00 89.06 70 ILE A O 1
ATOM 580 N N . ARG A 1 71 ? -1.891 4.964 0.650 1.00 86.38 71 ARG A N 1
ATOM 581 C CA . ARG A 1 71 ? -1.812 6.082 -0.297 1.00 86.38 71 ARG A CA 1
ATOM 582 C C . ARG A 1 71 ? -0.357 6.376 -0.651 1.00 86.38 71 ARG A C 1
ATOM 584 O O . ARG A 1 71 ? 0.510 6.253 0.211 1.00 86.38 71 ARG A O 1
ATOM 591 N N . ILE A 1 72 ? -0.075 6.806 -1.879 1.00 84.88 72 ILE A N 1
ATOM 592 C CA . ILE A 1 72 ? 1.252 7.315 -2.247 1.00 84.88 72 ILE A CA 1
ATOM 593 C C . ILE A 1 72 ? 1.252 8.840 -2.128 1.00 84.88 72 ILE A C 1
ATOM 595 O O . ILE A 1 72 ? 0.381 9.532 -2.656 1.00 84.88 72 ILE A O 1
ATOM 599 N N . LYS A 1 73 ? 2.248 9.383 -1.430 1.00 82.44 73 LYS A N 1
ATOM 600 C CA . LYS A 1 73 ? 2.416 10.823 -1.247 1.00 82.44 73 LYS A CA 1
ATOM 601 C C . LYS A 1 73 ? 2.667 11.506 -2.589 1.00 82.44 73 LYS A C 1
ATOM 603 O O . LYS A 1 73 ? 3.633 11.181 -3.276 1.00 82.44 73 LYS A O 1
ATOM 608 N N . GLY A 1 74 ? 1.836 12.492 -2.920 1.00 72.06 74 GLY A N 1
ATOM 609 C CA . GLY A 1 74 ? 1.908 13.212 -4.197 1.00 72.06 74 GLY A CA 1
ATOM 610 C C . GLY A 1 74 ? 1.216 12.502 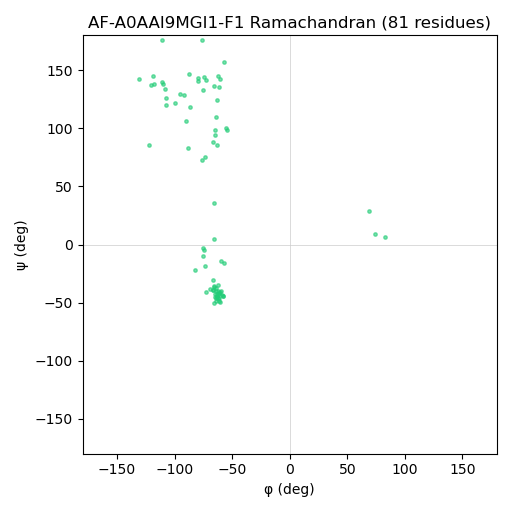-5.364 1.00 72.06 74 GLY A C 1
ATOM 611 O O . GLY A 1 74 ? 1.306 12.989 -6.487 1.00 72.06 74 GLY A O 1
ATOM 612 N N . GLU A 1 75 ? 0.514 11.391 -5.119 1.00 68.75 75 GLU A N 1
ATOM 613 C CA . GLU A 1 75 ? -0.426 10.821 -6.087 1.00 68.75 75 GLU A CA 1
ATOM 614 C C . GLU A 1 75 ? -1.567 11.831 -6.298 1.00 68.75 75 GLU A C 1
ATOM 616 O O . GLU A 1 75 ? -2.368 12.080 -5.391 1.00 68.75 75 GLU A O 1
ATOM 621 N N . GLU A 1 76 ? -1.628 12.456 -7.480 1.00 55.69 76 GLU A N 1
ATOM 622 C CA . GLU A 1 76 ? -2.813 13.206 -7.894 1.00 55.69 76 GLU A CA 1
ATOM 623 C C . GLU A 1 76 ? -3.949 12.203 -8.050 1.00 55.69 76 GLU A C 1
ATOM 625 O O . GLU A 1 76 ? -4.088 11.504 -9.056 1.00 55.69 76 GLU A O 1
ATOM 630 N N . HIS A 1 77 ? -4.774 12.122 -7.013 1.00 50.69 77 HIS A N 1
ATOM 631 C CA . HIS A 1 77 ? -6.062 11.471 -7.091 1.00 50.69 77 HIS A CA 1
ATOM 632 C C . HIS A 1 77 ? -6.897 12.326 -8.043 1.00 50.69 77 HIS A C 1
ATOM 634 O O . HIS A 1 77 ? -7.546 13.285 -7.627 1.00 50.69 77 HIS A O 1
ATOM 640 N N . GLY A 1 78 ? -6.812 12.030 -9.342 1.00 44.56 78 GLY A N 1
ATOM 641 C CA . GLY A 1 78 ? -7.663 12.633 -10.349 1.00 44.56 78 GLY A CA 1
ATOM 642 C C . GLY A 1 78 ? -9.100 12.394 -9.919 1.00 44.56 78 GLY A C 1
ATOM 643 O O . GLY A 1 78 ? -9.639 11.303 -10.109 1.00 44.56 78 GLY A O 1
ATOM 644 N N . ASN A 1 79 ? -9.707 13.400 -9.289 1.00 44.75 79 ASN A N 1
ATOM 645 C CA . ASN A 1 79 ? -11.128 13.441 -9.019 1.00 44.75 79 ASN A CA 1
ATOM 646 C C . ASN A 1 79 ? -11.806 13.451 -10.385 1.00 44.75 79 ASN A C 1
ATOM 648 O O . ASN A 1 79 ? -12.126 14.499 -10.936 1.00 44.75 79 ASN A O 1
ATOM 652 N N . LYS A 1 80 ? -12.029 12.266 -10.955 1.00 49.81 80 LYS A N 1
ATOM 653 C CA . LYS A 1 80 ? -13.020 12.084 -12.000 1.00 49.81 80 LYS A CA 1
ATOM 654 C C . LYS A 1 80 ? -14.366 12.146 -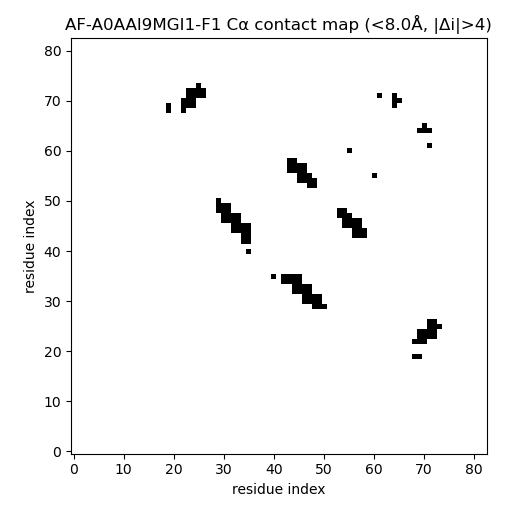11.297 1.00 49.81 80 LYS A C 1
ATOM 656 O O . LYS A 1 80 ? -15.005 11.124 -11.052 1.00 49.81 80 LYS A O 1
ATOM 661 N N . THR A 1 81 ? -14.764 13.362 -10.927 1.00 48.66 81 THR A N 1
ATOM 662 C CA . THR A 1 81 ? -16.165 13.698 -10.732 1.00 48.66 81 THR A CA 1
ATOM 663 C C . THR A 1 81 ? -16.851 13.329 -12.040 1.00 48.66 81 THR A C 1
ATOM 665 O O . THR A 1 81 ? -16.711 13.987 -13.068 1.00 48.66 81 THR A O 1
ATOM 668 N N . ARG A 1 82 ? -17.499 12.164 -12.035 1.00 44.75 82 ARG A N 1
ATOM 669 C CA . ARG A 1 82 ? -18.460 11.785 -13.062 1.00 44.75 82 ARG A CA 1
ATOM 670 C C . ARG A 1 82 ? -19.623 12.766 -12.918 1.00 44.75 82 ARG A C 1
ATOM 672 O O . ARG A 1 82 ? -20.445 12.594 -12.022 1.00 44.75 82 ARG A O 1
ATOM 679 N N . GLY A 1 83 ? -19.579 13.839 -13.706 1.00 36.19 83 GLY A N 1
ATOM 680 C CA . GLY A 1 83 ? -20.762 14.615 -14.072 1.00 36.19 83 GLY A CA 1
ATOM 681 C C . GLY A 1 83 ? -21.615 13.854 -15.073 1.00 36.19 83 GLY A C 1
ATOM 682 O O . GLY A 1 83 ? -21.066 12.938 -15.732 1.00 36.19 83 GLY A O 1
#

Organism: Escherichia coli (NCBI:txid562)

Mean predicted aligned error: 10.85 Å

pLDDT: mean 77.76, std 14.01, range [36.19, 93.19]

Solvent-accessible surface area (backbone atoms only — not comparable to full-atom values): 5111 Å² total; per-residue (Å²): 109,75,66,58,53,52,52,51,54,53,49,53,51,51,50,54,49,52,58,46,72,63,36,58,42,70,81,60,88,57,49,44,87,41,80,50,67,84,89,52,82,77,81,54,42,33,34,44,45,79,56,99,61,76,74,43,48,43,66,62,51,53,49,53,32,51,75,70,56,34,44,58,66,88,62,80,75,74,78,76,73,82,123

Foldseek 3Di:
DVVVVVVVVVVVVVVVVVVLVPQEDEDDPQWDWDDDDPPCVPDWIKTDGVDPDDIDTPVVVCVVCVVVSHHYPPPPPPPPPPD

Secondary structure (DSSP, 8-state):
-HHHHHHHHHHHHHHHHHHHHT-EEPPPTTEEEEEPPTT--S--EEEEESSS---EEHHHHHHHHHHTT-EETT---------

Nearest PDB structures (foldseek):
  8je7-assembly1_A  TM=5.210E-01  e=1.813E+00  Anopheles culicifacies
  7d8k-assembly1_A  TM=3.638E-01  e=7.985E+00  Arabidopsis thaliana

Radius of gyration: 19.21 Å; Cα contacts (8 Å, |Δi|>4): 71; chains: 1; bounding box: 49×20×57 Å